Protein AF-A0A316HZ17-F1 (afdb_monomer)

Foldseek 3Di:
DDQDPLQWDADPVPRFTWFQPPPDPDPPRDIDTHHDDSDPRRGHDDDD

Nearest PDB structures (foldseek):
  1knl-assembly1_A  TM=9.774E-01  e=1.175E-03  Streptomyces lividans
  5gqd-assembly1_B  TM=9.952E-01  e=1.455E-03  Streptomyces olivaceoviridis
  1isz-assembly1_A  TM=1.003E+00  e=1.935E-03  Streptomyces olivaceoviridis
  2d1z-assembly1_A  TM=9.979E-01  e=2.967E-03  Streptomyces olivaceoviridis
  7y78-assembly1_D  TM=9.803E-01  e=4.135E-02  Bacillus thuringiensis

Mean predicted aligned error: 2.05 Å

pLDDT: mean 96.76, std 3.0, range [82.12, 98.69]

Secondary structure (DSSP, 8-state):
-EEPTTS-EE-TTT-PEEEEGGG--STTPPEEEE-----GGG--PPP-

Radius of gyration: 10.29 Å; Cα contacts (8 Å, |Δi|>4): 77; chains: 1; bounding box: 24×21×20 Å

Organism: NCBI:txid531938

Structure (mmCIF, N/CA/C/O backbone):
data_AF-A0A316HZ17-F1
#
_entry.id   AF-A0A316HZ17-F1
#
loop_
_atom_site.group_PDB
_atom_site.id
_atom_site.type_symbol
_atom_site.label_atom_id
_atom_site.label_alt_id
_atom_site.label_comp_id
_atom_site.label_asym_id
_atom_site.label_entity_id
_atom_site.label_seq_id
_atom_site.pdbx_PDB_ins_code
_atom_site.Cartn_x
_atom_site.Cartn_y
_atom_site.Cartn_z
_atom_site.occupancy
_atom_site.B_iso_or_equiv
_atom_site.auth_seq_id
_atom_site.auth_comp_id
_atom_site.auth_asym_id
_atom_site.auth_atom_id
_atom_site.pdbx_PDB_model_num
ATOM 1 N N . MET A 1 1 ? -6.102 1.482 11.399 1.00 90.00 1 MET A N 1
ATOM 2 C CA . MET A 1 1 ? -6.315 0.863 10.080 1.00 90.00 1 MET A CA 1
ATOM 3 C C . MET A 1 1 ? -6.990 -0.459 10.355 1.00 90.00 1 MET A C 1
ATOM 5 O O . MET A 1 1 ? -6.542 -1.130 11.277 1.00 90.00 1 MET A O 1
ATOM 9 N N . ASP A 1 2 ? -8.017 -0.800 9.593 1.00 96.94 2 ASP A N 1
ATOM 10 C CA . ASP A 1 2 ? -8.719 -2.075 9.701 1.00 96.94 2 ASP A CA 1
ATOM 1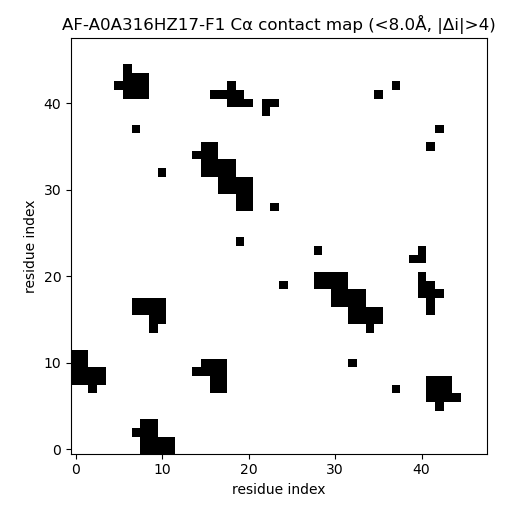1 C C . ASP A 1 2 ? -8.243 -2.993 8.581 1.00 96.94 2 ASP A C 1
ATOM 13 O O . ASP A 1 2 ? -8.105 -2.562 7.436 1.00 96.94 2 ASP A O 1
ATOM 17 N N . VAL A 1 3 ? -7.950 -4.244 8.922 1.00 96.81 3 VAL A N 1
ATOM 18 C CA . VAL A 1 3 ? -7.557 -5.277 7.962 1.00 96.81 3 VAL A CA 1
ATOM 19 C C . VAL A 1 3 ? -8.807 -6.051 7.577 1.00 96.81 3 VAL A C 1
ATOM 21 O O . VAL A 1 3 ? -9.441 -6.674 8.427 1.00 96.81 3 VAL A O 1
ATOM 24 N N . ASN A 1 4 ? -9.154 -6.024 6.297 1.00 96.12 4 ASN A N 1
ATOM 25 C CA . ASN A 1 4 ? -10.374 -6.639 5.797 1.00 96.12 4 ASN A CA 1
ATOM 26 C C . ASN A 1 4 ? -10.103 -8.038 5.232 1.00 96.12 4 ASN A C 1
ATOM 28 O O . ASN A 1 4 ? -9.047 -8.309 4.660 1.00 96.12 4 ASN A O 1
ATOM 32 N N . ALA A 1 5 ? -11.108 -8.916 5.294 1.00 95.25 5 ALA A N 1
ATOM 33 C CA . ALA A 1 5 ? -11.021 -10.277 4.752 1.00 95.25 5 ALA A CA 1
ATOM 34 C C . ALA A 1 5 ? -10.774 -10.327 3.229 1.00 95.25 5 ALA A C 1
ATOM 36 O O . ALA A 1 5 ? -10.289 -11.329 2.715 1.00 95.25 5 ALA A O 1
ATOM 37 N N . ASN A 1 6 ? -11.084 -9.248 2.502 1.00 93.81 6 ASN A N 1
ATOM 38 C CA . ASN A 1 6 ? -10.832 -9.120 1.063 1.00 93.81 6 ASN A CA 1
ATOM 39 C C . ASN A 1 6 ? -9.404 -8.640 0.725 1.00 93.81 6 ASN A C 1
ATOM 41 O O . ASN A 1 6 ? -9.142 -8.268 -0.417 1.00 93.81 6 ASN A O 1
ATOM 45 N N . GLY A 1 7 ? -8.503 -8.590 1.711 1.00 96.50 7 GLY A N 1
ATOM 46 C CA . GLY A 1 7 ? -7.106 -8.189 1.538 1.00 96.50 7 GLY A CA 1
ATOM 47 C C . GLY A 1 7 ? -6.866 -6.679 1.524 1.00 96.50 7 GLY A C 1
ATOM 48 O O . GLY A 1 7 ? -5.715 -6.255 1.469 1.00 96.50 7 GLY A O 1
ATOM 49 N N . THR A 1 8 ? -7.908 -5.849 1.592 1.00 98.00 8 THR A N 1
ATOM 50 C CA . THR A 1 8 ? -7.728 -4.395 1.720 1.00 98.00 8 THR A CA 1
ATOM 51 C C . THR A 1 8 ? -7.398 -3.988 3.154 1.00 98.00 8 THR A C 1
ATOM 53 O O . THR A 1 8 ? -7.775 -4.659 4.116 1.00 98.00 8 THR A O 1
ATOM 56 N N . ILE A 1 9 ? -6.709 -2.855 3.298 1.00 98.25 9 ILE A N 1
ATOM 57 C CA . ILE A 1 9 ? -6.467 -2.201 4.588 1.00 98.25 9 ILE A CA 1
ATOM 58 C C . ILE A 1 9 ? -7.143 -0.830 4.549 1.00 98.25 9 ILE A C 1
ATOM 60 O O . ILE A 1 9 ? -6.765 0.002 3.727 1.00 98.25 9 ILE A O 1
ATOM 64 N N . THR A 1 10 ? -8.121 -0.572 5.417 1.00 98.38 10 THR A N 1
ATOM 65 C CA . THR A 1 10 ? -8.913 0.671 5.413 1.00 98.38 10 THR A CA 1
ATOM 66 C C . THR A 1 10 ? -8.508 1.612 6.548 1.00 98.38 10 THR A C 1
ATOM 68 O O . THR A 1 10 ? -8.349 1.220 7.704 1.00 98.38 10 THR A O 1
ATOM 71 N N . GLY A 1 11 ? -8.361 2.899 6.243 1.00 98.19 11 GLY A N 1
ATOM 72 C CA . GLY A 1 11 ? -8.208 3.952 7.240 1.00 98.19 11 GLY A CA 1
ATOM 73 C C . GLY A 1 11 ? -9.514 4.222 7.971 1.00 98.19 11 GLY A C 1
ATOM 74 O O . GLY A 1 11 ? -10.431 4.776 7.384 1.00 98.19 11 GLY A O 1
ATOM 75 N N . VAL A 1 12 ? -9.568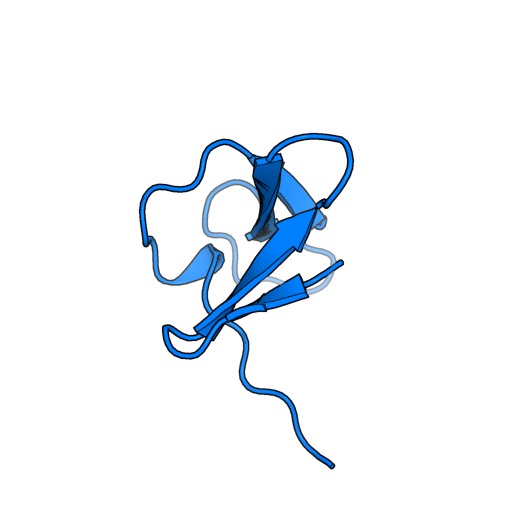 3.907 9.268 1.00 97.50 12 VAL A N 1
ATOM 76 C CA . VAL A 1 12 ? -10.765 4.076 10.121 1.00 97.50 12 VAL A CA 1
ATOM 77 C C . VAL A 1 12 ? -11.339 5.495 10.053 1.00 97.50 12 VAL A C 1
ATOM 79 O O . VAL A 1 12 ? -12.548 5.673 10.003 1.00 97.50 12 VAL A O 1
ATOM 82 N N . GLN A 1 13 ? -10.477 6.517 10.019 1.00 97.94 13 GLN A N 1
ATOM 83 C CA . GLN A 1 13 ? -10.915 7.918 9.979 1.00 97.94 13 GLN A CA 1
ATOM 84 C C . GLN A 1 13 ? -11.373 8.372 8.588 1.00 97.94 13 GLN A C 1
ATOM 86 O O . GLN A 1 13 ? -12.244 9.227 8.483 1.00 97.94 13 GLN A O 1
ATOM 91 N N . SER A 1 14 ? -10.763 7.850 7.522 1.00 98.00 14 SER A N 1
ATOM 92 C CA . SER A 1 14 ? -10.997 8.327 6.154 1.00 98.00 14 SER A CA 1
ATOM 93 C C . SER A 1 14 ? -11.980 7.469 5.360 1.00 98.00 14 SER A C 1
ATOM 95 O O . SER A 1 14 ? -12.481 7.930 4.339 1.00 98.00 14 SER A O 1
ATOM 97 N N . GLY A 1 15 ? -12.192 6.212 5.760 1.00 98.25 15 GLY A N 1
ATOM 98 C CA . GLY A 1 15 ? -12.891 5.199 4.964 1.00 98.25 15 GLY A CA 1
ATOM 99 C C . GLY A 1 15 ? -12.151 4.778 3.685 1.00 98.25 15 GLY A C 1
ATOM 100 O O . GLY A 1 15 ? -12.708 4.044 2.876 1.00 98.25 15 GLY A O 1
ATOM 101 N N . LYS A 1 16 ? -10.908 5.238 3.481 1.00 98.69 16 LYS A N 1
ATOM 102 C CA . LYS A 1 16 ? -10.100 5.002 2.270 1.00 98.69 16 LYS A CA 1
ATOM 103 C C . LYS A 1 16 ? -9.153 3.817 2.439 1.00 98.69 16 LYS A C 1
ATOM 105 O O . LYS A 1 16 ? -8.719 3.529 3.552 1.00 98.69 16 LYS A O 1
ATOM 110 N N . CYS A 1 17 ? -8.795 3.167 1.340 1.00 98.69 17 CYS A N 1
ATOM 111 C CA . CYS A 1 17 ? -7.913 2.006 1.322 1.00 98.69 17 CYS A CA 1
ATOM 112 C C . CYS A 1 17 ? -6.439 2.414 1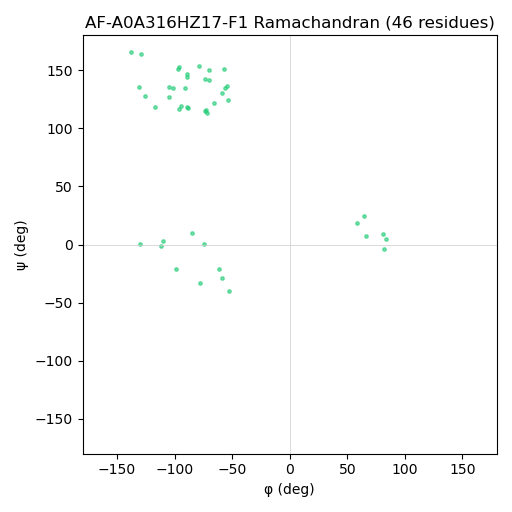.188 1.00 98.69 17 CYS A C 1
ATOM 114 O O . CYS A 1 17 ? -6.114 3.379 0.493 1.00 98.69 17 CYS A O 1
ATOM 116 N N . LEU A 1 18 ? -5.545 1.673 1.849 1.00 98.50 18 LEU A N 1
ATOM 117 C CA . LEU A 1 18 ? -4.102 1.753 1.638 1.00 98.50 18 LEU A CA 1
ATOM 118 C C . LEU A 1 18 ? -3.777 1.269 0.226 1.00 98.50 18 LEU A C 1
ATOM 120 O O . LEU A 1 18 ? -4.075 0.129 -0.128 1.00 98.50 18 LEU A O 1
ATOM 124 N N . GLU A 1 19 ? -3.141 2.127 -0.558 1.00 98.38 19 GLU A N 1
ATOM 125 C CA . GLU A 1 19 ? -2.907 1.906 -1.977 1.00 98.38 19 GLU A CA 1
ATOM 126 C C . GLU A 1 19 ? -1.444 2.161 -2.354 1.00 98.38 19 GLU A C 1
ATOM 128 O O . GLU A 1 19 ? -0.876 3.188 -1.978 1.00 98.38 19 GLU A O 1
ATOM 133 N N . ALA A 1 20 ? -0.847 1.272 -3.154 1.00 98.62 20 ALA A N 1
ATOM 134 C CA . ALA A 1 20 ? 0.379 1.575 -3.889 1.00 98.62 20 ALA A CA 1
ATOM 135 C C . ALA A 1 20 ? 0.058 2.520 -5.059 1.00 98.62 20 ALA A C 1
ATOM 137 O O . ALA A 1 20 ? -0.692 2.165 -5.978 1.00 98.62 20 ALA A O 1
ATOM 138 N N . ASN A 1 21 ? 0.595 3.743 -4.993 1.00 98.38 21 ASN A N 1
ATOM 139 C CA . ASN A 1 21 ? 0.200 4.849 -5.863 1.00 98.38 21 ASN A CA 1
ATOM 140 C C . ASN A 1 21 ? 0.407 4.509 -7.348 1.00 98.38 21 ASN A C 1
ATOM 142 O O . ASN A 1 21 ? 1.470 4.028 -7.750 1.00 98.38 21 ASN A O 1
ATOM 146 N N . GLY A 1 22 ? -0.630 4.754 -8.154 1.00 96.88 22 GLY A N 1
ATOM 147 C CA . GLY A 1 22 ? -0.579 4.590 -9.605 1.00 96.88 22 GLY A CA 1
ATOM 148 C C . GLY A 1 22 ? -0.357 3.147 -10.056 1.00 96.88 22 GLY A C 1
ATOM 149 O O . GLY A 1 22 ? 0.183 2.933 -11.134 1.00 96.88 22 GLY A O 1
ATOM 150 N N . GLN A 1 23 ? -0.719 2.163 -9.222 1.00 97.38 23 GLN A N 1
ATOM 151 C CA . GLN A 1 23 ? -0.479 0.733 -9.464 1.00 97.38 23 GLN A CA 1
ATOM 152 C C . GLN A 1 23 ? 1.005 0.362 -9.650 1.00 97.38 23 GLN A C 1
ATOM 154 O O . GLN A 1 23 ? 1.321 -0.698 -10.189 1.00 97.38 23 GLN A O 1
ATOM 159 N N . SER A 1 24 ? 1.926 1.223 -9.208 1.00 97.50 24 SER A N 1
ATOM 160 C CA . SER A 1 24 ? 3.360 0.996 -9.368 1.00 97.50 24 SER A CA 1
ATOM 161 C C . SER A 1 24 ? 3.856 -0.144 -8.475 1.00 97.50 24 SER A C 1
ATOM 163 O O . SER A 1 24 ? 3.452 -0.281 -7.321 1.00 97.50 24 SER A O 1
ATOM 165 N N . THR A 1 25 ? 4.777 -0.946 -9.009 1.00 96.69 25 THR A N 1
ATOM 166 C CA . THR A 1 25 ? 5.439 -2.057 -8.303 1.00 96.69 25 THR A CA 1
ATOM 167 C C . THR A 1 25 ? 6.924 -1.795 -8.043 1.00 96.69 25 THR A C 1
ATOM 169 O O . THR A 1 25 ? 7.610 -2.627 -7.453 1.00 96.69 25 THR A O 1
ATOM 172 N N . GLY A 1 26 ? 7.444 -0.644 -8.482 1.00 97.88 26 GLY A N 1
ATOM 173 C CA . GLY A 1 26 ? 8.854 -0.292 -8.327 1.00 97.88 26 GLY A CA 1
ATOM 174 C C . GLY A 1 26 ? 9.241 0.013 -6.877 1.00 97.88 26 GLY A C 1
ATOM 175 O O . GLY A 1 26 ? 8.442 0.543 -6.099 1.00 97.88 26 GLY A O 1
ATOM 176 N N . ASN A 1 27 ? 10.499 -0.256 -6.522 1.00 98.06 27 ASN A N 1
ATOM 177 C CA . ASN A 1 27 ? 11.054 0.146 -5.228 1.00 98.06 27 ASN A CA 1
ATOM 178 C C . ASN A 1 27 ? 10.915 1.662 -5.024 1.00 98.06 27 ASN A C 1
ATOM 180 O O . ASN A 1 27 ? 11.212 2.450 -5.920 1.00 98.06 27 ASN A O 1
ATOM 184 N N . GLY A 1 28 ? 10.467 2.066 -3.834 1.00 97.69 28 GLY A N 1
ATOM 185 C CA . GLY A 1 28 ? 10.191 3.470 -3.520 1.00 97.69 28 GLY A CA 1
ATOM 186 C C . GLY A 1 28 ? 8.809 3.963 -3.961 1.00 97.69 28 GLY A C 1
ATOM 187 O O . GLY A 1 28 ? 8.512 5.145 -3.777 1.00 97.69 28 GLY A O 1
ATOM 188 N N . THR A 1 29 ? 7.946 3.087 -4.493 1.00 98.44 29 THR A N 1
ATOM 189 C CA . THR A 1 29 ? 6.531 3.419 -4.707 1.00 98.44 29 THR A CA 1
ATOM 190 C C . THR A 1 29 ? 5.921 3.920 -3.403 1.00 98.44 29 THR A C 1
ATOM 192 O O . THR A 1 29 ? 5.970 3.250 -2.371 1.00 98.44 29 THR A O 1
ATOM 195 N N . LYS A 1 30 ? 5.352 5.125 -3.447 1.00 98.56 30 LYS A N 1
ATOM 196 C CA . LYS A 1 30 ? 4.689 5.721 -2.290 1.00 98.56 30 LYS A CA 1
ATOM 197 C C . LYS A 1 30 ?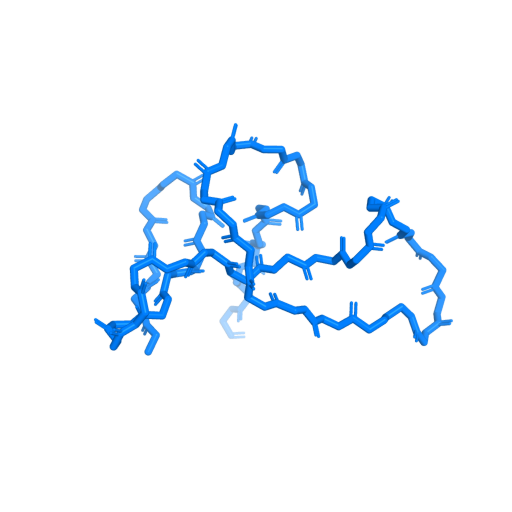 3.350 5.037 -2.050 1.00 98.56 30 LYS A C 1
ATOM 199 O O . LYS A 1 30 ? 2.621 4.741 -2.998 1.00 98.56 30 LYS A O 1
ATOM 204 N N . LEU A 1 31 ? 3.012 4.865 -0.778 1.00 98.19 31 LEU A N 1
ATOM 205 C CA . LEU A 1 31 ? 1.671 4.473 -0.372 1.00 98.19 31 LEU A CA 1
ATOM 206 C C . LEU A 1 31 ? 0.806 5.715 -0.165 1.00 98.19 31 LEU A C 1
ATOM 208 O O . LEU A 1 31 ? 1.298 6.760 0.267 1.00 98.19 31 LEU A O 1
ATOM 212 N N . GLN A 1 32 ? -0.480 5.593 -0.466 1.00 98.25 32 GLN A N 1
ATOM 213 C CA . GLN A 1 32 ? -1.476 6.637 -0.256 1.00 98.25 32 GLN A CA 1
ATOM 214 C C . GLN A 1 32 ? -2.774 6.055 0.302 1.00 98.25 32 GLN A C 1
ATOM 216 O O . GLN A 1 32 ? -2.986 4.845 0.273 1.00 98.25 32 GLN A O 1
ATOM 221 N N . LEU A 1 33 ? -3.646 6.929 0.802 1.00 98.44 33 LEU A N 1
ATOM 222 C CA . LEU A 1 33 ? -5.037 6.585 1.077 1.00 98.44 33 LEU A C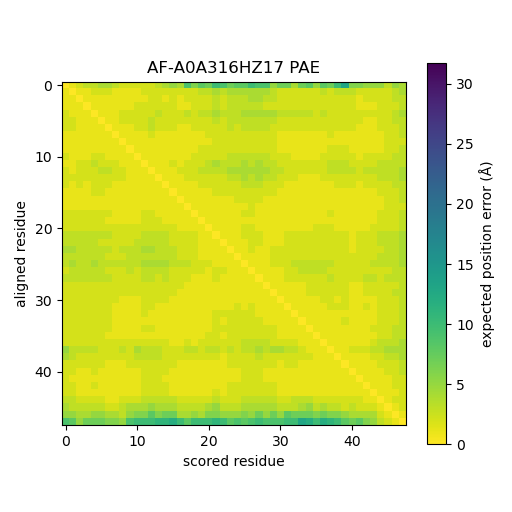A 1
ATOM 223 C C . LEU A 1 33 ? -5.886 7.026 -0.109 1.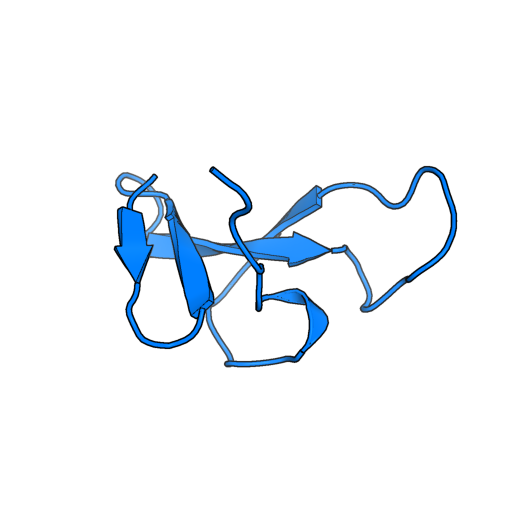00 98.44 33 LEU A C 1
ATOM 225 O O . LEU A 1 33 ? -5.974 8.221 -0.394 1.00 98.44 33 LEU A O 1
ATOM 229 N N . TRP A 1 34 ? -6.514 6.066 -0.779 1.00 98.50 34 TRP A N 1
ATOM 230 C CA . TRP A 1 34 ? -7.344 6.307 -1.956 1.00 98.50 34 TRP A CA 1
ATOM 231 C C . TRP A 1 34 ? -8.712 5.642 -1.818 1.00 98.50 34 TRP A C 1
ATOM 233 O O . TRP A 1 34 ? -8.917 4.802 -0.941 1.00 98.50 34 TRP A O 1
ATOM 243 N N . ASP A 1 35 ? -9.672 6.044 -2.647 1.00 98.31 35 ASP A N 1
ATOM 244 C CA . ASP A 1 35 ? -10.998 5.424 -2.632 1.00 98.31 35 ASP A CA 1
ATOM 245 C C . ASP A 1 35 ? -10.874 3.915 -2.816 1.00 98.31 35 ASP A C 1
ATOM 247 O O . ASP A 1 35 ? -10.074 3.447 -3.618 1.00 98.31 35 ASP A O 1
ATOM 251 N N . CYS A 1 36 ? -11.626 3.138 -2.043 1.00 98.06 36 CYS A N 1
ATOM 252 C CA . CYS A 1 36 ? -11.589 1.687 -2.148 1.00 98.06 36 CYS A CA 1
ATOM 253 C C . CYS A 1 36 ? -12.285 1.250 -3.443 1.00 98.06 36 CYS A C 1
ATOM 255 O O . CYS A 1 36 ? -13.490 1.440 -3.589 1.00 98.06 36 CYS A O 1
ATOM 257 N N . TRP A 1 37 ? -11.541 0.647 -4.369 1.00 96.69 37 TRP A N 1
ATOM 258 C CA . TRP A 1 37 ? -12.078 0.169 -5.652 1.00 96.69 37 TRP A CA 1
ATOM 259 C C . TRP A 1 37 ? -11.687 -1.280 -5.972 1.00 96.69 37 TRP A C 1
ATOM 261 O O . TRP A 1 37 ? -12.086 -1.816 -7.002 1.00 96.69 37 TRP A O 1
ATOM 271 N N . GLY A 1 38 ? -10.940 -1.940 -5.077 1.00 93.50 38 GLY A N 1
ATOM 272 C CA . GLY A 1 38 ? -10.626 -3.370 -5.172 1.00 93.50 38 GLY A CA 1
ATOM 273 C C . GLY A 1 38 ? -9.477 -3.713 -6.121 1.00 93.50 38 GLY A C 1
ATOM 274 O O . GLY A 1 38 ? -9.238 -4.894 -6.379 1.00 93.50 38 GLY A O 1
ATOM 275 N N . GLY A 1 39 ? -8.754 -2.706 -6.620 1.00 96.69 39 GLY A N 1
ATOM 276 C CA . GLY A 1 39 ? -7.565 -2.900 -7.444 1.00 96.69 39 GLY A CA 1
ATOM 277 C C . GLY A 1 39 ? -6.493 -3.735 -6.740 1.00 96.69 39 GLY A C 1
ATOM 278 O O . GLY A 1 39 ? -6.364 -3.708 -5.516 1.00 96.69 39 GLY A O 1
ATOM 279 N N . ALA A 1 40 ? -5.681 -4.460 -7.514 1.00 97.69 40 ALA A N 1
ATOM 280 C CA . ALA A 1 40 ? -4.610 -5.302 -6.969 1.00 97.69 40 ALA A CA 1
ATOM 281 C C . ALA A 1 40 ? -3.593 -4.505 -6.125 1.00 97.69 40 ALA A C 1
ATOM 283 O O . ALA A 1 40 ? -3.038 -5.022 -5.164 1.00 97.69 40 ALA A O 1
ATOM 284 N N . ASN A 1 41 ? -3.402 -3.219 -6.429 1.00 98.31 41 ASN A N 1
ATOM 285 C CA . ASN A 1 41 ? -2.556 -2.295 -5.671 1.00 98.31 41 ASN A CA 1
ATOM 286 C C . ASN A 1 41 ? -3.166 -1.825 -4.335 1.00 98.31 41 ASN A C 1
ATOM 288 O O . ASN A 1 41 ? -2.540 -1.031 -3.635 1.00 98.31 41 ASN A O 1
ATOM 292 N N . GLN A 1 42 ? -4.366 -2.298 -3.986 1.00 98.56 42 GLN A N 1
ATOM 293 C CA . GLN A 1 42 ? -5.009 -2.119 -2.681 1.00 98.56 42 GLN A CA 1
ATOM 294 C C . GLN A 1 42 ? -5.078 -3.424 -1.870 1.00 98.56 42 GLN A C 1
ATOM 296 O O . GLN A 1 42 ? -5.663 -3.426 -0.788 1.00 98.56 42 GLN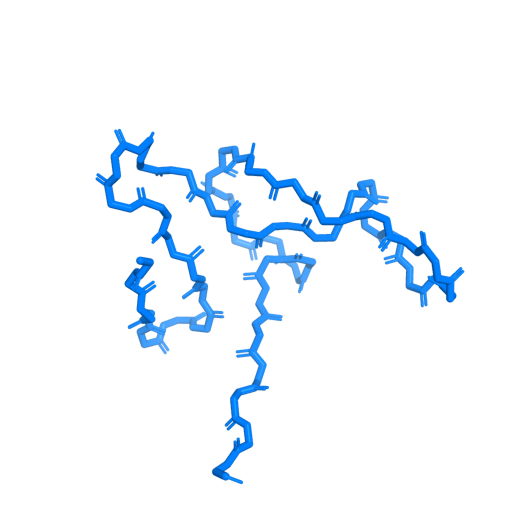 A O 1
ATOM 301 N N . GLN A 1 43 ? -4.519 -4.527 -2.379 1.00 98.06 43 GLN A N 1
ATOM 302 C CA . GLN A 1 43 ? -4.553 -5.837 -1.729 1.00 98.06 43 GLN A CA 1
ATOM 303 C C . GLN A 1 43 ? -3.194 -6.160 -1.106 1.00 98.06 43 GLN A C 1
ATOM 305 O O . GLN A 1 43 ? -2.163 -6.125 -1.775 1.00 98.06 43 GLN A O 1
ATOM 310 N N . TRP A 1 44 ? -3.200 -6.493 0.181 1.00 96.88 44 TRP A N 1
ATOM 311 C CA . TRP A 1 44 ? -2.000 -6.696 0.981 1.00 96.88 44 TRP A CA 1
ATOM 312 C C . TRP A 1 44 ? -2.033 -8.069 1.644 1.00 96.88 44 TRP A C 1
ATOM 314 O O . TRP A 1 44 ? -2.988 -8.416 2.337 1.00 96.88 44 TRP A O 1
ATOM 324 N N . ASN A 1 45 ? -0.962 -8.840 1.455 1.00 95.38 45 ASN A N 1
ATOM 325 C CA . ASN A 1 45 ? -0.747 -10.072 2.203 1.00 95.38 45 ASN A CA 1
ATOM 326 C C . ASN A 1 45 ? 0.007 -9.750 3.496 1.00 95.38 45 ASN A C 1
ATOM 328 O O . ASN A 1 45 ? 1.140 -9.268 3.447 1.00 95.38 45 ASN A O 1
ATOM 332 N N . LEU A 1 46 ? -0.6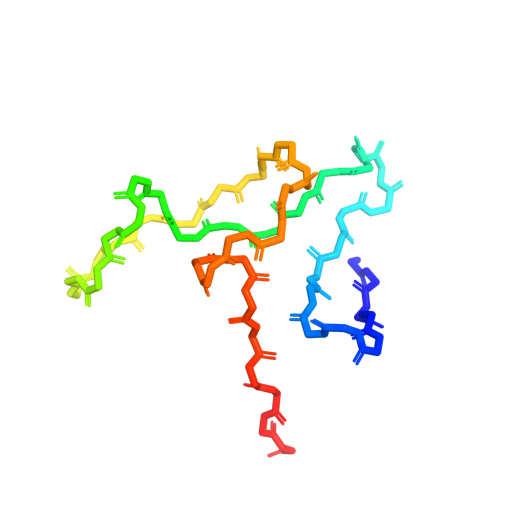16 -10.012 4.642 1.00 90.81 46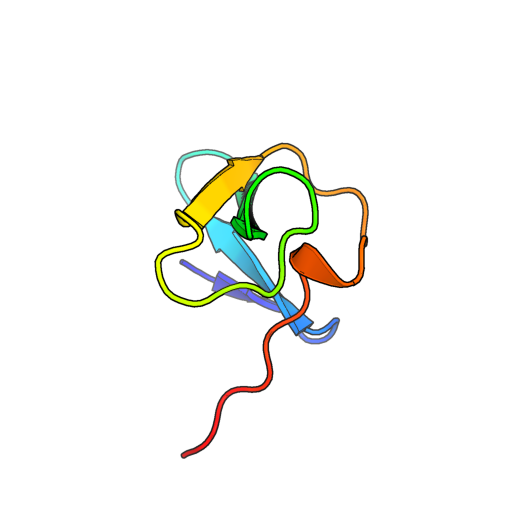 LEU A N 1
ATOM 333 C CA . LEU A 1 46 ? 0.016 -9.838 5.944 1.00 90.81 46 LEU A CA 1
ATOM 334 C C . LEU A 1 46 ? 0.721 -11.132 6.330 1.00 90.81 46 LEU A C 1
ATOM 336 O O . LEU A 1 46 ? 0.091 -12.179 6.469 1.00 90.81 46 LEU A O 1
ATOM 340 N N . ILE A 1 47 ? 2.035 -11.047 6.487 1.00 90.00 47 ILE A N 1
ATOM 341 C CA . ILE A 1 47 ? 2.853 -12.148 6.985 1.00 90.00 47 ILE A CA 1
ATOM 342 C C . ILE A 1 47 ? 2.932 -11.995 8.514 1.00 90.00 47 ILE A C 1
ATOM 344 O O . ILE A 1 47 ? 3.115 -10.859 8.962 1.00 90.00 47 ILE A O 1
ATOM 348 N N . PRO A 1 48 ? 2.747 -13.078 9.297 1.00 82.12 48 PRO A N 1
ATOM 349 C CA . PRO A 1 48 ? 2.889 -13.051 10.753 1.00 82.12 48 PRO A CA 1
ATOM 350 C C . PRO A 1 48 ? 4.246 -12.530 11.236 1.00 82.12 48 PRO A C 1
ATOM 352 O O . PRO A 1 48 ? 5.264 -12.818 10.563 1.00 82.12 48 PRO A O 1
#

Sequence (48 aa):
MDVNANGTITGVQSGKCLEANGQSTGNGTKLQLWDCWGGANQQWNLIP

InterPro domains:
  IPR000772 Ricin B, lectin domain [PF14200] (8-46)
  IPR035992 Ricin B-like lectins [SSF50370] (4-47)

Solvent-accessible surface area (backbone atoms only — not comparable to full-atom values): 3002 Å² total; per-residue (Å²): 111,45,81,44,97,84,28,34,35,30,33,77,91,73,71,19,22,45,24,36,51,91,68,48,86,56,92,86,55,54,75,43,75,39,81,73,76,83,50,74,44,30,51,57,87,84,78,134